Protein AF-A0A258IGX7-F1 (afdb_monomer)

Solvent-accessible surface area (backbone atoms only — not comparable to full-atom values): 10943 Å² total; per-residue (Å²): 112,69,70,61,53,51,52,53,53,52,54,52,52,57,61,60,67,65,50,61,63,52,38,56,76,70,62,74,52,88,80,78,74,68,90,80,70,81,78,88,68,81,81,80,79,81,62,94,57,75,87,57,74,78,77,79,81,68,81,82,79,78,85,83,93,71,93,83,81,90,80,76,80,78,77,67,85,70,76,70,51,71,66,59,51,48,49,57,61,72,70,46,81,77,66,83,60,79,76,56,60,96,84,49,79,46,76,68,55,50,54,50,51,54,51,51,50,55,53,30,55,77,68,72,46,56,86,84,68,64,68,62,62,64,61,53,52,51,56,64,55,55,66,77,78,70,80,72,83,49,69,65,60,55,66,74,63,65,87,78,129

Radius of gyration: 40.29 Å; Cα contacts (8 Å, |Δi|>4): 14; chains: 1; bounding box: 83×69×98 Å

Sequence (161 aa):
MRQRLILSLAAM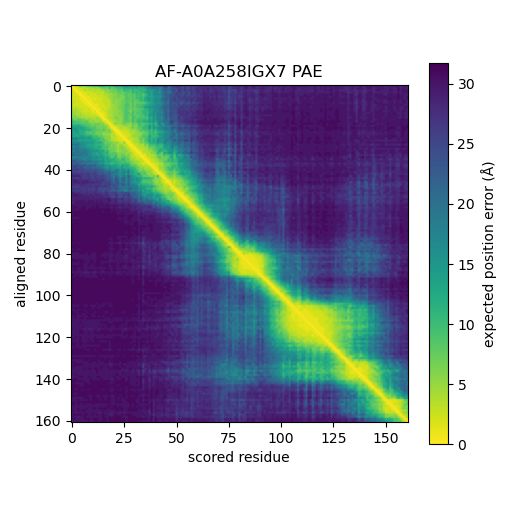GVVLSGCDGVRKTLGLERDPPDEFAVVSRAPISLPPDFNTLPTPQTPKHGHDGKKDVIGAPDKRPQEDSPQLKAQKTVLGQSSVLPIPHKGMITAGERAFIQRIDQSLEAQGIARDSVPDVRGAVDQETHFQTGNKKSWVQELLFWQKG

pLDDT: mean 71.57, std 13.44, range [39.19, 90.56]

Secondary structure (DSSP, 8-state):
-HHHHHHHHHHHHHHHHTTHHHHHHTT-S-----TT----PPPPPPPTTTT-PPPP-------------------------HHHHHHHHHS----------TT---HHHHHHHHHHHHHHHHTT--GGGS--HHHHHHHHHHTTTS----HHHHHHT----

Structure (mmCIF, N/CA/C/O backbone):
data_AF-A0A258IGX7-F1
#
_entry.id   AF-A0A258IGX7-F1
#
loop_
_atom_site.group_PDB
_atom_site.id
_atom_site.type_symbol
_atom_site.label_atom_id
_atom_site.label_alt_id
_atom_site.label_comp_id
_atom_site.label_asym_id
_atom_site.label_entity_id
_atom_site.label_seq_id
_atom_site.pdbx_PDB_ins_code
_atom_site.Cartn_x
_atom_site.Cartn_y
_atom_site.Cartn_z
_atom_site.occupancy
_atom_site.B_iso_or_equiv
_atom_site.auth_seq_id
_atom_site.auth_comp_id
_atom_site.auth_asym_id
_atom_site.auth_atom_id
_atom_site.pdbx_PDB_model_num
ATOM 1 N N . MET A 1 1 ? 43.546 38.272 -54.807 1.00 69.44 1 MET A N 1
ATOM 2 C CA . MET A 1 1 ? 43.798 37.676 -53.469 1.00 69.44 1 MET A CA 1
ATOM 3 C C . MET A 1 1 ? 42.524 37.464 -52.650 1.00 69.44 1 MET A C 1
ATOM 5 O O . MET A 1 1 ? 42.344 36.364 -52.153 1.00 69.44 1 MET A O 1
ATOM 9 N N . ARG A 1 2 ? 41.600 38.436 -52.582 1.00 80.88 2 ARG A N 1
ATOM 10 C CA . ARG A 1 2 ? 40.335 38.330 -51.819 1.00 80.88 2 ARG A CA 1
ATOM 11 C C . ARG A 1 2 ? 39.466 37.105 -52.158 1.00 80.88 2 ARG A C 1
ATOM 13 O O . ARG A 1 2 ? 39.044 36.404 -51.254 1.00 80.88 2 ARG A O 1
ATOM 20 N N . GLN A 1 3 ? 39.276 36.788 -53.440 1.00 82.12 3 GLN A N 1
ATOM 21 C CA . GLN A 1 3 ? 38.443 35.649 -53.864 1.00 82.12 3 GLN A CA 1
ATOM 22 C C . GLN A 1 3 ? 39.034 34.279 -53.491 1.00 82.12 3 GLN A C 1
ATOM 24 O O . GLN A 1 3 ? 38.295 33.375 -53.125 1.00 82.12 3 GLN A O 1
ATOM 29 N N . ARG A 1 4 ? 40.369 34.140 -53.507 1.00 86.31 4 ARG A N 1
ATOM 30 C CA . ARG A 1 4 ? 41.057 32.922 -53.037 1.00 86.31 4 ARG A CA 1
ATOM 31 C C . ARG A 1 4 ? 40.901 32.735 -51.525 1.00 86.31 4 ARG A C 1
ATOM 33 O O . ARG A 1 4 ? 40.733 31.612 -51.075 1.00 86.31 4 ARG A O 1
ATOM 40 N N . LEU A 1 5 ? 40.905 33.841 -50.781 1.00 88.25 5 LEU A N 1
ATOM 41 C CA . LEU A 1 5 ? 40.756 33.872 -49.324 1.00 88.25 5 LEU A CA 1
ATOM 42 C C . LEU A 1 5 ? 39.323 33.510 -48.890 1.00 88.25 5 LEU A C 1
ATOM 44 O O . LEU A 1 5 ? 39.128 32.768 -47.934 1.00 88.25 5 LEU A O 1
ATOM 48 N N . ILE A 1 6 ? 38.320 33.968 -49.647 1.00 90.56 6 ILE A N 1
ATOM 49 C CA . ILE A 1 6 ? 36.917 33.575 -49.450 1.00 90.56 6 ILE A CA 1
ATOM 50 C C . ILE A 1 6 ? 36.734 32.080 -49.739 1.00 90.56 6 ILE A C 1
ATOM 52 O O . ILE A 1 6 ? 36.099 31.381 -48.955 1.00 90.56 6 ILE A O 1
ATOM 56 N N . LEU A 1 7 ? 37.333 31.571 -50.822 1.00 90.38 7 LEU A N 1
ATOM 57 C CA . LEU A 1 7 ? 37.231 30.157 -51.188 1.00 90.38 7 LEU A CA 1
ATOM 58 C C . LEU A 1 7 ? 37.886 29.238 -50.141 1.00 90.38 7 LEU A C 1
ATOM 60 O O . LEU A 1 7 ? 37.312 28.213 -49.784 1.00 90.38 7 LEU A O 1
ATOM 64 N N . SER A 1 8 ? 39.054 29.618 -49.610 1.00 88.12 8 SER A N 1
ATOM 65 C CA . SER A 1 8 ? 39.721 28.859 -48.544 1.00 88.12 8 SER A CA 1
ATOM 66 C C . SER A 1 8 ? 38.930 28.873 -47.238 1.00 88.12 8 SER A C 1
ATOM 68 O O . SER A 1 8 ? 38.852 27.854 -46.558 1.00 88.12 8 SER A O 1
ATOM 70 N N . LEU A 1 9 ? 38.314 30.009 -46.895 1.00 90.25 9 LEU A N 1
ATOM 71 C CA . LEU A 1 9 ? 37.509 30.128 -45.682 1.00 90.25 9 LEU A CA 1
ATOM 72 C C . LEU A 1 9 ? 36.216 29.303 -45.783 1.00 90.25 9 LEU A C 1
ATOM 74 O O . LEU A 1 9 ? 35.840 28.629 -44.827 1.00 90.25 9 LEU A O 1
ATOM 78 N N . ALA A 1 10 ? 35.581 29.294 -46.958 1.00 88.56 10 ALA A N 1
ATOM 79 C CA . ALA A 1 10 ? 34.416 28.458 -47.232 1.00 88.56 10 ALA A CA 1
ATOM 80 C C . ALA A 1 10 ? 34.759 26.959 -47.169 1.00 88.56 10 ALA A C 1
ATOM 82 O O . ALA A 1 10 ? 34.032 26.192 -46.540 1.00 88.56 10 ALA A O 1
ATOM 83 N N . ALA A 1 11 ? 35.892 26.547 -47.748 1.00 87.25 11 ALA A N 1
ATOM 84 C CA . ALA A 1 11 ? 36.359 25.161 -47.683 1.00 87.25 11 ALA A CA 1
ATOM 85 C C . ALA A 1 11 ? 36.616 24.702 -46.235 1.00 87.25 11 ALA A C 1
ATOM 87 O O . ALA A 1 11 ? 36.212 23.604 -45.855 1.00 87.25 11 ALA A O 1
ATOM 88 N N . MET A 1 12 ? 37.215 25.563 -45.406 1.00 85.50 12 MET A N 1
ATOM 89 C CA . MET A 1 12 ? 37.441 25.288 -43.982 1.00 85.50 12 MET A CA 1
ATOM 90 C C . MET A 1 12 ? 36.122 25.104 -43.212 1.00 85.50 12 MET A C 1
ATOM 92 O O . MET A 1 12 ? 36.014 24.214 -42.369 1.00 85.50 12 MET A O 1
ATOM 96 N N . GLY A 1 13 ? 35.101 25.909 -43.524 1.00 83.94 13 GLY A N 1
ATOM 97 C CA . GLY A 1 13 ? 33.775 25.797 -42.910 1.00 83.94 13 GLY A CA 1
ATOM 98 C C . GLY A 1 13 ? 33.085 24.460 -43.204 1.00 83.94 13 GLY A C 1
ATOM 99 O O . GLY A 1 13 ? 32.504 23.861 -42.299 1.00 83.94 13 GLY A O 1
ATOM 100 N N . VAL A 1 14 ? 33.209 23.944 -44.433 1.00 82.31 14 VAL A N 1
ATOM 101 C CA . VAL A 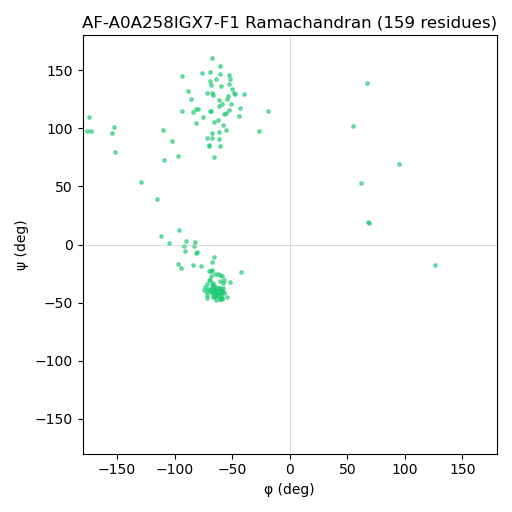1 14 ? 32.645 22.633 -44.807 1.00 82.31 14 VAL A CA 1
ATOM 102 C C . VAL A 1 14 ? 33.330 21.499 -44.037 1.00 82.31 14 VAL A C 1
ATOM 104 O O . VAL A 1 14 ? 32.645 20.620 -43.515 1.00 82.31 14 VAL A O 1
ATOM 107 N N . VAL A 1 15 ? 34.658 21.548 -43.885 1.00 80.75 15 VAL A N 1
ATOM 108 C CA . VAL A 1 15 ? 35.419 20.546 -43.113 1.00 80.75 15 VAL A CA 1
ATOM 109 C C . VAL A 1 15 ? 35.000 20.522 -41.638 1.00 80.75 15 VAL A C 1
ATOM 111 O O . VAL A 1 15 ? 34.855 19.445 -41.064 1.00 80.75 15 VAL A O 1
ATOM 114 N N . LEU A 1 16 ? 34.742 21.683 -41.024 1.00 76.88 16 LEU A N 1
ATOM 115 C CA . LEU A 1 16 ? 34.288 21.753 -39.628 1.00 76.88 16 LEU A CA 1
ATOM 116 C C . LEU A 1 16 ? 32.856 21.223 -39.435 1.00 76.88 16 LEU A C 1
ATOM 118 O O . LEU A 1 16 ? 32.562 20.664 -38.379 1.00 76.88 16 LEU A O 1
ATOM 122 N N . SER A 1 17 ? 31.984 21.347 -40.442 1.00 73.38 17 SER A N 1
ATOM 123 C CA . SER A 1 17 ? 30.594 20.862 -40.369 1.00 73.38 17 SER A CA 1
ATOM 124 C C . SER A 1 17 ? 30.469 19.330 -40.308 1.00 73.38 17 SER A C 1
ATOM 126 O O . SER A 1 17 ? 29.483 18.815 -39.792 1.00 73.38 17 SER A O 1
ATOM 128 N N . GLY A 1 18 ? 31.490 18.593 -40.762 1.00 69.25 18 GLY A N 1
ATOM 129 C CA . GLY A 1 18 ? 31.545 17.127 -40.684 1.00 69.25 18 GLY A CA 1
ATOM 130 C C . GLY A 1 18 ? 31.976 16.563 -39.322 1.00 69.25 18 GLY A C 1
ATOM 131 O O . GLY A 1 18 ? 31.940 15.350 -39.128 1.00 69.25 18 GLY A O 1
ATOM 132 N N . CYS A 1 19 ? 32.387 17.409 -38.371 1.00 74.44 19 CYS A N 1
ATOM 133 C CA . CYS A 1 19 ? 32.918 16.979 -37.070 1.00 74.44 19 CYS A CA 1
ATOM 134 C C . CYS A 1 19 ? 31.823 16.634 -36.035 1.00 74.44 19 CYS A C 1
ATOM 136 O O . CYS A 1 19 ? 32.127 16.286 -34.896 1.00 74.44 19 CYS A O 1
ATOM 138 N N . ASP A 1 20 ? 30.546 16.706 -36.416 1.00 73.00 20 ASP A N 1
ATOM 139 C CA . ASP A 1 20 ? 29.413 16.372 -35.544 1.00 73.00 20 ASP A CA 1
ATOM 140 C C . ASP A 1 20 ? 29.459 14.906 -35.067 1.00 73.00 20 ASP A C 1
ATOM 142 O O . ASP A 1 20 ? 29.342 14.617 -33.876 1.00 73.00 20 ASP A O 1
ATOM 146 N N . GLY A 1 21 ? 29.812 13.979 -35.968 1.00 74.31 21 GLY A N 1
ATOM 147 C CA . GLY A 1 21 ? 29.979 12.560 -35.637 1.00 74.31 21 GLY A CA 1
ATOM 148 C C . GLY A 1 21 ? 31.066 12.285 -34.588 1.00 74.31 21 GLY A C 1
ATOM 149 O O . GLY A 1 21 ? 30.955 11.318 -33.833 1.00 74.31 21 GLY A O 1
ATOM 150 N N . VAL A 1 22 ? 32.075 13.160 -34.471 1.00 78.56 22 VAL A N 1
ATOM 151 C CA . VAL A 1 22 ? 33.161 13.020 -33.485 1.00 78.56 22 VAL A CA 1
ATOM 152 C C . VAL A 1 22 ? 32.634 13.189 -32.056 1.00 78.56 22 VAL A C 1
ATOM 154 O O . VAL A 1 22 ? 33.087 12.496 -31.146 1.00 78.56 22 VAL A O 1
ATOM 157 N N . ARG A 1 23 ? 31.622 14.038 -31.842 1.00 78.00 23 ARG A N 1
ATOM 158 C CA . ARG A 1 23 ? 30.989 14.229 -30.523 1.00 78.00 23 ARG A CA 1
ATOM 159 C C . ARG A 1 23 ? 30.293 12.959 -30.042 1.00 78.00 23 ARG A C 1
ATOM 161 O O . ARG A 1 23 ? 30.437 12.590 -28.876 1.00 78.00 23 ARG A O 1
ATOM 168 N N . LYS A 1 24 ? 29.632 12.245 -30.961 1.00 80.69 24 LYS A N 1
ATOM 169 C CA . LYS A 1 24 ? 29.001 10.948 -30.692 1.00 80.69 24 LYS A CA 1
ATOM 170 C C . LYS A 1 24 ? 30.038 9.855 -30.408 1.00 80.69 24 LYS A C 1
ATOM 172 O O . LYS A 1 24 ? 29.865 9.100 -29.458 1.00 80.69 24 LYS A O 1
ATOM 177 N N . THR A 1 25 ? 31.149 9.802 -31.154 1.00 80.00 25 THR A N 1
ATOM 178 C CA . THR A 1 25 ? 32.224 8.812 -30.906 1.00 80.00 25 THR A CA 1
ATOM 179 C C . THR A 1 25 ? 33.009 9.065 -29.621 1.00 80.00 25 THR A C 1
ATOM 181 O O . THR A 1 25 ? 33.494 8.120 -29.008 1.00 80.00 25 THR A O 1
ATOM 184 N N . LEU A 1 26 ? 33.138 10.329 -29.207 1.00 83.81 26 LEU A N 1
ATOM 185 C CA . LEU A 1 26 ? 33.803 10.711 -27.959 1.00 83.81 26 LEU A CA 1
ATOM 186 C C . LEU A 1 26 ? 32.874 10.614 -26.733 1.00 83.81 26 LEU A C 1
ATOM 188 O O . LEU A 1 26 ? 33.317 10.897 -25.624 1.00 83.81 26 LEU A O 1
ATOM 192 N N . GLY A 1 27 ? 31.600 10.241 -26.914 1.00 81.25 27 GLY A N 1
ATOM 193 C CA . GLY A 1 27 ? 30.628 10.127 -25.820 1.00 81.25 27 GLY A CA 1
ATOM 194 C C . GLY A 1 27 ? 30.237 11.466 -25.184 1.00 81.25 27 GLY A C 1
ATOM 195 O O . GLY A 1 27 ? 29.749 11.485 -24.058 1.00 81.25 27 GLY A O 1
ATOM 196 N N . LEU A 1 28 ? 30.467 12.583 -25.885 1.00 84.00 28 LEU A N 1
ATOM 197 C CA . LEU A 1 28 ? 30.029 13.919 -25.458 1.00 84.00 28 LEU A CA 1
ATOM 198 C C . LEU A 1 28 ? 28.531 14.139 -25.714 1.00 84.00 28 LEU A C 1
ATOM 200 O O . LEU A 1 28 ? 27.937 15.036 -25.121 1.00 84.00 28 LEU A O 1
ATOM 204 N N . GLU A 1 29 ? 27.937 13.328 -26.589 1.00 82.94 29 GLU A N 1
ATOM 205 C CA . GLU A 1 29 ? 26.509 13.344 -26.886 1.00 82.94 29 GLU A CA 1
ATOM 206 C C . GLU A 1 29 ? 25.755 12.413 -25.925 1.00 82.94 29 GLU A C 1
ATOM 208 O O . GLU A 1 29 ? 26.146 11.261 -25.716 1.00 82.94 29 GLU A O 1
ATOM 213 N N . ARG A 1 30 ? 24.656 12.895 -25.337 1.00 80.75 30 ARG A N 1
ATOM 214 C CA . ARG A 1 30 ? 23.792 12.082 -24.474 1.00 80.75 30 ARG A CA 1
ATOM 215 C C . ARG A 1 30 ? 22.800 11.305 -25.338 1.00 80.75 30 ARG A C 1
ATOM 217 O O . ARG A 1 30 ? 21.917 11.909 -25.928 1.00 80.75 30 ARG A O 1
ATOM 224 N N . ASP A 1 31 ? 22.921 9.981 -25.346 1.00 81.94 31 ASP A N 1
ATOM 225 C CA . ASP A 1 31 ? 21.975 9.062 -25.992 1.00 81.94 31 ASP A CA 1
ATOM 226 C C . ASP A 1 31 ? 21.068 8.438 -24.907 1.00 81.94 31 ASP A C 1
ATOM 228 O O . ASP A 1 31 ? 21.476 7.470 -24.251 1.00 81.94 31 ASP A O 1
ATOM 232 N N . PRO A 1 32 ? 19.918 9.057 -24.560 1.00 83.56 32 PRO A N 1
ATOM 233 C CA . PRO A 1 32 ? 19.001 8.472 -23.590 1.00 83.56 32 PRO A CA 1
ATOM 234 C C . PRO A 1 32 ? 18.379 7.196 -24.185 1.00 83.56 32 PRO A C 1
ATOM 236 O O . PRO A 1 32 ? 17.904 7.225 -25.320 1.00 83.56 32 PRO A O 1
ATOM 239 N N . PRO A 1 33 ? 18.377 6.066 -23.456 1.00 84.69 33 PRO A N 1
ATOM 240 C CA . PRO A 1 33 ? 17.675 4.873 -23.911 1.00 84.69 33 PRO A CA 1
ATOM 241 C C . PRO A 1 33 ? 16.174 5.163 -23.977 1.00 84.69 33 PRO A C 1
ATOM 243 O O . PRO A 1 33 ? 15.658 5.851 -23.104 1.00 84.69 33 PRO A O 1
ATOM 246 N N . ASP A 1 34 ? 15.494 4.611 -24.981 1.00 87.94 34 ASP A N 1
ATOM 247 C CA . ASP A 1 34 ? 14.056 4.797 -25.192 1.00 87.94 34 ASP A CA 1
ATOM 248 C C . ASP A 1 34 ? 13.254 4.333 -23.965 1.00 87.94 34 ASP A C 1
ATOM 250 O O . ASP A 1 34 ? 13.065 3.133 -23.737 1.00 87.94 34 ASP A O 1
ATOM 254 N N . GLU A 1 35 ? 12.787 5.293 -23.160 1.00 86.19 35 GLU A N 1
ATOM 255 C CA . GLU A 1 35 ? 11.994 5.025 -21.960 1.00 86.19 35 GLU A CA 1
ATOM 256 C C . GLU A 1 35 ? 10.617 4.403 -22.255 1.00 86.19 35 GLU A C 1
ATOM 258 O O . GLU A 1 35 ? 9.958 3.914 -21.332 1.00 86.19 35 GLU A O 1
ATOM 263 N N . PHE A 1 36 ? 10.196 4.372 -23.522 1.00 86.62 36 PHE A N 1
ATOM 264 C CA . PHE A 1 36 ? 8.953 3.746 -23.970 1.00 86.62 36 PHE A CA 1
ATOM 265 C C . PHE A 1 36 ? 9.174 2.407 -24.679 1.00 86.62 36 PHE A C 1
ATOM 267 O O . PHE A 1 36 ? 8.201 1.757 -25.075 1.00 86.62 36 PHE A O 1
ATOM 274 N N . ALA A 1 37 ? 10.420 1.942 -24.795 1.00 87.69 37 ALA A N 1
ATOM 275 C CA . ALA A 1 37 ? 10.710 0.635 -25.361 1.00 87.69 37 ALA A CA 1
ATOM 276 C C . ALA A 1 37 ? 10.158 -0.480 -24.455 1.00 87.69 37 ALA A C 1
ATOM 278 O O . ALA A 1 37 ? 10.712 -0.816 -23.404 1.00 87.69 37 ALA A O 1
ATOM 279 N N . VAL A 1 38 ? 9.059 -1.103 -24.883 1.00 85.44 38 VAL A N 1
ATOM 280 C CA . VAL A 1 38 ? 8.480 -2.259 -24.193 1.00 85.44 38 VAL A CA 1
ATOM 281 C C . VAL A 1 38 ? 9.244 -3.518 -24.594 1.00 85.44 38 VAL A C 1
ATOM 283 O O . VAL A 1 38 ? 9.056 -4.069 -25.678 1.00 85.44 38 VAL A O 1
ATOM 286 N N . VAL A 1 39 ? 10.094 -4.013 -23.695 1.00 80.62 39 VAL A N 1
ATOM 287 C CA . VAL A 1 39 ? 10.753 -5.313 -23.871 1.00 80.62 39 VAL A CA 1
ATOM 288 C C . VAL A 1 39 ? 9.782 -6.427 -23.481 1.00 80.62 39 VAL A C 1
ATOM 290 O O . VAL A 1 39 ? 9.386 -6.541 -22.319 1.00 80.62 39 VAL A O 1
ATOM 293 N N . SER A 1 40 ? 9.421 -7.281 -24.442 1.00 83.31 40 SER A N 1
ATOM 294 C CA . SER A 1 40 ? 8.650 -8.495 -24.166 1.00 83.31 40 SER A CA 1
ATOM 295 C C . SER A 1 40 ? 9.516 -9.486 -23.387 1.00 83.31 40 SER A C 1
ATOM 297 O O . SER A 1 40 ? 10.537 -9.965 -23.880 1.00 83.31 40 SER A O 1
ATOM 299 N N . ARG A 1 41 ? 9.134 -9.768 -22.140 1.00 81.25 41 ARG A N 1
ATOM 300 C CA . ARG A 1 41 ? 9.744 -10.828 -21.329 1.00 81.25 41 ARG A CA 1
ATOM 301 C C . ARG A 1 41 ? 8.932 -12.103 -21.506 1.00 81.25 41 ARG A C 1
ATOM 303 O O . ARG A 1 41 ? 7.710 -12.039 -21.627 1.00 81.25 41 ARG A O 1
ATOM 310 N N . ALA A 1 42 ? 9.610 -13.251 -21.498 1.00 85.12 42 ALA A N 1
ATOM 311 C CA . ALA A 1 42 ? 8.931 -14.539 -21.507 1.00 85.12 42 ALA A CA 1
ATOM 312 C C . ALA A 1 42 ? 7.889 -14.592 -20.369 1.00 85.12 42 ALA A C 1
ATOM 314 O O . ALA A 1 42 ? 8.175 -14.109 -19.266 1.00 85.12 42 ALA A O 1
ATOM 315 N N . PRO A 1 43 ? 6.688 -15.138 -20.622 1.00 81.50 43 PRO A N 1
ATOM 316 C CA . PRO A 1 43 ? 5.666 -15.263 -19.596 1.00 81.50 43 PRO A CA 1
ATOM 317 C C . PRO A 1 43 ? 6.194 -16.120 -18.441 1.00 81.50 43 PRO A C 1
ATOM 319 O O . PRO A 1 43 ? 6.840 -17.146 -18.654 1.00 81.50 43 PRO A O 1
ATOM 322 N N . ILE A 1 44 ? 5.939 -15.676 -17.212 1.00 79.56 44 ILE A N 1
ATOM 323 C CA . ILE A 1 44 ? 6.358 -16.382 -15.999 1.00 79.56 44 ILE A CA 1
ATOM 324 C C . ILE A 1 44 ? 5.577 -17.701 -15.927 1.00 79.56 44 ILE A C 1
ATOM 326 O O . ILE A 1 44 ? 4.352 -17.702 -16.061 1.00 79.56 44 ILE A O 1
ATOM 330 N N . SER A 1 45 ? 6.276 -18.825 -15.744 1.00 81.81 45 SER A N 1
ATOM 331 C CA . SER A 1 45 ? 5.630 -20.124 -15.551 1.00 81.81 45 SER A CA 1
ATOM 332 C C . SER A 1 45 ? 4.919 -20.167 -14.201 1.00 81.81 45 SER A C 1
ATOM 334 O O . SER A 1 45 ? 5.402 -19.645 -13.196 1.00 81.81 45 SER A O 1
ATOM 336 N N . LEU A 1 46 ? 3.744 -20.789 -14.181 1.00 84.44 46 LEU A N 1
ATOM 337 C CA . LEU A 1 46 ? 2.941 -20.881 -12.973 1.00 84.44 46 LEU A CA 1
ATOM 338 C C . LEU A 1 46 ? 3.589 -21.868 -11.980 1.00 84.44 46 LEU A C 1
ATOM 340 O O . LEU A 1 46 ? 3.924 -22.983 -12.390 1.00 84.44 46 LEU A O 1
ATOM 344 N N . PRO A 1 47 ? 3.767 -21.499 -10.696 1.00 83.12 47 PRO A N 1
ATOM 345 C CA . PRO A 1 47 ? 4.253 -22.428 -9.681 1.00 83.12 47 PRO A CA 1
ATOM 346 C C . PRO A 1 47 ? 3.304 -23.630 -9.515 1.00 83.12 47 PRO A C 1
ATOM 348 O O . PRO A 1 47 ? 2.087 -23.452 -9.627 1.00 83.12 47 PRO A O 1
ATOM 351 N N . PRO A 1 48 ? 3.823 -24.834 -9.202 1.00 81.50 48 PRO A N 1
ATOM 352 C CA . PRO A 1 48 ? 3.016 -26.054 -9.065 1.00 81.50 48 PRO A CA 1
ATOM 353 C C . PRO A 1 48 ? 1.924 -25.946 -7.988 1.00 81.50 48 PRO A C 1
ATOM 355 O O . PRO A 1 48 ? 0.869 -26.558 -8.125 1.00 81.50 48 PRO A O 1
ATOM 358 N N . ASP A 1 49 ? 2.139 -25.104 -6.975 1.00 78.25 49 ASP A N 1
ATOM 359 C CA . ASP A 1 49 ? 1.224 -24.914 -5.847 1.00 78.25 49 ASP A CA 1
ATOM 360 C C . ASP A 1 49 ? 0.275 -23.708 -6.020 1.00 78.25 49 ASP A C 1
ATOM 362 O O . ASP A 1 49 ? -0.382 -23.294 -5.066 1.00 78.25 49 ASP A O 1
ATOM 366 N N . PHE A 1 50 ? 0.168 -23.112 -7.219 1.00 80.19 50 PHE A N 1
ATOM 367 C CA . PHE A 1 50 ? -0.663 -21.911 -7.434 1.00 80.19 50 PHE A CA 1
ATOM 368 C C . PHE A 1 50 ? -2.153 -22.129 -7.120 1.00 80.19 50 PHE A C 1
ATOM 370 O O . PHE A 1 50 ? -2.834 -21.215 -6.663 1.00 80.19 50 PHE A O 1
ATOM 377 N N . ASN A 1 51 ? -2.658 -23.346 -7.332 1.00 81.62 51 ASN A N 1
ATOM 378 C CA . ASN A 1 51 ? -4.055 -23.695 -7.056 1.00 81.62 51 ASN A CA 1
ATOM 379 C C . ASN A 1 51 ? -4.281 -24.234 -5.637 1.00 81.62 51 ASN A C 1
ATOM 381 O O . ASN A 1 51 ? -5.424 -24.479 -5.251 1.00 81.62 51 ASN A O 1
ATOM 385 N N . THR A 1 52 ? -3.221 -24.438 -4.857 1.00 81.44 52 THR A N 1
ATOM 386 C CA . THR A 1 52 ? -3.306 -24.996 -3.508 1.00 81.44 52 THR A CA 1
ATOM 387 C C . THR A 1 52 ? -2.981 -23.912 -2.501 1.00 81.44 52 THR A C 1
ATOM 389 O O . THR A 1 52 ? -1.824 -23.617 -2.211 1.00 81.44 52 THR A O 1
ATOM 392 N N . LEU A 1 53 ? -4.024 -23.312 -1.939 1.00 76.06 53 LEU A N 1
ATOM 393 C CA . LEU A 1 53 ? -3.858 -22.484 -0.756 1.00 76.06 53 LEU A CA 1
ATOM 394 C C . LEU A 1 53 ? -3.470 -23.392 0.423 1.00 76.06 53 LEU A C 1
ATOM 396 O O . LEU A 1 53 ? -4.074 -24.460 0.578 1.00 76.06 53 LEU A O 1
ATOM 400 N N . PRO A 1 54 ? -2.504 -22.991 1.270 1.00 79.25 54 PRO A N 1
ATOM 401 C CA . PRO A 1 54 ? -2.262 -23.671 2.533 1.00 79.25 54 PRO A CA 1
ATOM 402 C C . PRO A 1 54 ? -3.583 -23.812 3.284 1.00 79.25 54 PRO A C 1
ATOM 404 O O . PRO A 1 54 ? -4.354 -22.852 3.375 1.00 79.25 54 PRO A O 1
ATOM 407 N N . THR A 1 55 ? -3.861 -25.004 3.814 1.00 76.69 55 THR A N 1
ATOM 408 C CA . THR A 1 55 ? -5.048 -25.204 4.648 1.00 76.69 55 THR A CA 1
ATOM 409 C C . THR A 1 55 ? -5.030 -24.171 5.772 1.00 76.69 55 THR A C 1
ATOM 411 O O . THR A 1 55 ? -4.006 -24.089 6.464 1.00 76.69 55 THR A O 1
ATOM 414 N N . PRO A 1 56 ? -6.114 -23.396 5.972 1.00 70.88 56 PRO A N 1
ATOM 415 C CA . PRO A 1 56 ? -6.197 -22.446 7.067 1.00 70.88 56 PRO A CA 1
ATOM 416 C C . PRO A 1 56 ? -5.841 -23.160 8.365 1.00 70.88 56 PRO A C 1
ATOM 418 O O . PRO A 1 56 ? -6.454 -24.169 8.719 1.00 70.88 56 PRO A O 1
ATOM 421 N N . GLN A 1 57 ? -4.810 -22.671 9.051 1.00 66.81 57 GLN A N 1
ATOM 422 C CA . GLN A 1 57 ? -4.472 -23.154 10.378 1.00 66.81 57 GLN A CA 1
ATOM 423 C C . GLN A 1 57 ? -5.571 -22.675 11.326 1.00 66.81 57 GLN A C 1
ATOM 425 O O . GLN A 1 57 ? -5.450 -21.628 11.951 1.00 66.81 57 GLN A O 1
ATOM 430 N N . THR A 1 58 ? -6.669 -23.424 11.425 1.00 57.31 58 THR A N 1
ATOM 431 C CA . THR A 1 58 ? -7.597 -23.259 12.542 1.00 57.31 58 THR A CA 1
ATOM 432 C C . THR A 1 58 ? -6.809 -23.583 13.810 1.00 57.31 58 THR A C 1
ATOM 434 O O . THR A 1 58 ? -6.237 -24.683 13.875 1.00 57.31 58 THR A O 1
ATOM 437 N N . PRO A 1 59 ? -6.735 -22.687 14.809 1.00 55.22 59 PRO A N 1
ATOM 438 C CA . PRO A 1 59 ? -6.094 -23.002 16.073 1.00 55.22 59 PRO A CA 1
ATOM 439 C C . PRO A 1 59 ? -6.749 -24.260 16.643 1.00 55.22 59 PRO A C 1
ATOM 441 O O . PRO A 1 59 ? -7.932 -24.263 16.982 1.00 55.22 59 PRO A O 1
ATOM 444 N N . LYS A 1 60 ? -5.994 -25.360 16.720 1.00 52.88 60 LYS A N 1
ATOM 445 C CA . LYS A 1 60 ? -6.432 -26.556 17.437 1.00 52.88 60 LYS A CA 1
ATOM 446 C C . LYS A 1 60 ? -6.416 -26.216 18.925 1.00 52.88 60 LYS A C 1
ATOM 448 O O . LYS A 1 60 ? -5.424 -26.453 19.606 1.00 52.88 60 LYS A O 1
ATOM 453 N N . HIS A 1 61 ? -7.494 -25.629 19.432 1.00 45.72 61 HIS A N 1
ATOM 454 C CA . HIS A 1 61 ? -7.779 -25.667 20.860 1.00 45.72 61 HIS A CA 1
ATOM 455 C C . HIS A 1 61 ? -8.209 -27.098 21.208 1.00 45.72 61 HIS A C 1
ATOM 457 O O . HIS A 1 61 ? -9.371 -27.470 21.082 1.00 45.72 61 HIS A O 1
ATOM 463 N N . GLY A 1 62 ? -7.238 -27.927 21.599 1.00 44.72 62 GLY A N 1
ATOM 464 C CA . GLY A 1 62 ? -7.489 -28.922 22.643 1.00 44.72 62 GLY A CA 1
ATOM 465 C C . GLY A 1 62 ? -7.487 -28.174 23.979 1.00 44.72 62 GLY A C 1
ATOM 466 O O . GLY A 1 62 ? -6.772 -27.189 24.112 1.00 44.72 62 GLY A O 1
ATOM 467 N N . HIS A 1 63 ? -8.234 -28.530 25.010 1.00 39.19 63 HIS A N 1
ATOM 468 C CA . HIS A 1 63 ? -8.984 -29.731 25.340 1.00 39.19 63 HIS A CA 1
ATOM 469 C C . HIS A 1 63 ? -9.694 -29.329 26.639 1.00 39.19 63 HIS A C 1
ATOM 471 O O . HIS A 1 63 ? -8.990 -29.044 27.598 1.00 39.19 63 HIS A O 1
ATOM 477 N N . ASP A 1 64 ? -11.011 -29.132 26.656 1.00 43.50 64 ASP A N 1
ATOM 478 C CA . ASP A 1 64 ? -11.873 -29.878 27.580 1.00 43.50 64 ASP A CA 1
ATOM 479 C C . ASP A 1 64 ? -13.373 -29.626 27.295 1.00 43.50 64 ASP A C 1
ATOM 481 O O . ASP A 1 64 ? -14.004 -28.677 27.744 1.00 43.50 64 ASP A O 1
ATOM 485 N N . GLY A 1 65 ? -13.977 -30.553 26.548 1.00 48.25 65 GLY A N 1
ATOM 486 C CA . GLY A 1 65 ? -15.290 -31.097 26.901 1.00 48.25 65 GLY A CA 1
ATOM 487 C C . GLY A 1 65 ? -16.512 -30.173 26.962 1.00 48.25 65 GLY A C 1
ATOM 488 O O . GLY A 1 65 ? -17.257 -30.271 27.929 1.00 48.25 65 GLY A O 1
ATOM 489 N N . LYS A 1 66 ? -16.818 -29.400 25.912 1.00 43.38 66 LYS A N 1
ATOM 490 C CA . LYS A 1 66 ? -18.216 -29.095 25.531 1.00 43.38 66 LYS A CA 1
ATOM 491 C C . LYS A 1 66 ? -18.332 -28.774 24.031 1.00 43.38 66 LYS A C 1
ATOM 493 O O . LYS A 1 66 ? -18.094 -27.658 23.589 1.00 43.38 66 LYS A O 1
ATOM 498 N N . LYS A 1 67 ? -18.682 -29.815 23.261 1.00 52.94 67 LYS A N 1
ATOM 499 C CA . LYS A 1 67 ? -19.720 -29.814 22.203 1.00 52.94 67 LYS A CA 1
ATOM 500 C C . LYS A 1 67 ? -20.663 -28.606 22.441 1.00 52.94 67 LYS A C 1
ATOM 502 O O . LYS A 1 67 ? -21.179 -28.509 23.547 1.00 52.94 67 LYS A O 1
ATOM 507 N N . ASP A 1 68 ? -20.794 -27.554 21.622 1.00 48.28 68 ASP A N 1
ATOM 508 C CA . ASP A 1 68 ? -21.317 -27.476 20.251 1.00 48.28 68 ASP A CA 1
ATOM 509 C C . ASP A 1 68 ? -21.146 -26.025 19.721 1.00 48.28 68 ASP A C 1
ATOM 511 O O . ASP A 1 68 ? -21.983 -25.189 20.023 1.00 48.28 68 ASP A O 1
ATOM 515 N N . VAL A 1 69 ? -20.123 -25.658 18.938 1.00 46.22 69 VAL A N 1
ATOM 516 C CA . VAL A 1 69 ? -20.237 -24.498 18.016 1.00 46.22 69 VAL A CA 1
ATOM 517 C C . VAL A 1 69 ? -19.292 -24.710 16.834 1.00 46.22 69 VAL A C 1
ATOM 519 O O . VAL A 1 69 ? -18.084 -24.504 16.928 1.00 46.22 69 VAL A O 1
ATOM 522 N N . ILE A 1 70 ? -19.847 -25.137 15.703 1.00 46.66 70 ILE A N 1
ATOM 523 C CA . ILE A 1 70 ? -19.178 -25.069 14.403 1.00 46.66 70 ILE A CA 1
ATOM 524 C C . ILE A 1 70 ? -19.379 -23.639 13.888 1.00 46.66 70 ILE A C 1
ATOM 526 O O . ILE A 1 70 ? -20.511 -23.235 13.650 1.00 46.66 70 ILE A O 1
ATOM 530 N N . GLY A 1 71 ? -18.288 -22.887 13.716 1.00 45.81 71 GLY A N 1
ATOM 531 C CA . GLY A 1 71 ? -18.291 -21.606 13.000 1.00 45.81 71 GLY A CA 1
ATOM 532 C C . GLY A 1 71 ? -18.452 -20.358 13.871 1.00 45.81 71 GLY A C 1
ATOM 533 O O . GLY A 1 71 ? -19.447 -19.651 13.762 1.00 45.81 71 GLY A O 1
ATOM 534 N N . ALA A 1 72 ? -17.446 -20.026 14.682 1.00 49.62 72 ALA A N 1
ATOM 535 C CA . ALA A 1 72 ? -17.261 -18.636 15.094 1.00 49.62 72 ALA A CA 1
ATOM 536 C C . ALA A 1 72 ? -16.436 -17.928 14.002 1.00 49.62 72 ALA A C 1
ATOM 538 O O . ALA A 1 72 ? -15.363 -18.436 13.666 1.00 49.62 72 ALA A O 1
ATOM 539 N N . PRO A 1 73 ? -16.889 -16.802 13.416 1.00 52.09 73 PRO A N 1
ATOM 540 C CA . PRO A 1 73 ? -16.029 -16.013 12.549 1.00 52.09 73 PRO A CA 1
ATOM 541 C C . PRO A 1 73 ? -14.841 -15.538 13.383 1.00 52.09 73 PRO A C 1
ATOM 543 O O . PRO A 1 73 ? -15.020 -14.837 14.383 1.00 52.09 73 PRO A O 1
ATOM 546 N N . ASP A 1 74 ? -13.638 -15.949 12.977 1.00 52.22 74 ASP A N 1
ATOM 547 C CA . ASP A 1 74 ? -12.382 -15.380 13.447 1.00 52.22 74 ASP A CA 1
ATOM 548 C C . ASP A 1 74 ? -12.538 -13.859 13.447 1.00 52.22 74 ASP A C 1
ATOM 550 O O . ASP A 1 74 ? -12.647 -13.217 12.395 1.00 52.22 74 ASP A O 1
ATOM 554 N N . LYS A 1 75 ? -12.585 -13.263 14.642 1.00 49.69 75 LYS A N 1
ATOM 555 C CA . LYS A 1 75 ? -12.396 -11.826 14.785 1.00 49.69 75 LYS A CA 1
ATOM 556 C C . LYS A 1 75 ? -10.989 -11.562 14.264 1.00 49.69 75 LYS A C 1
ATOM 558 O O . LYS A 1 75 ? -10.021 -11.740 15.001 1.00 49.69 75 LYS A O 1
ATOM 563 N N . ARG A 1 76 ? -10.873 -11.159 12.990 1.00 46.44 76 ARG A N 1
ATOM 564 C CA . ARG A 1 76 ? -9.685 -10.467 12.471 1.00 46.44 76 ARG A CA 1
ATOM 565 C C . ARG A 1 76 ? -9.255 -9.498 13.569 1.00 46.44 76 ARG A C 1
ATOM 567 O O . ARG A 1 76 ? -10.137 -8.778 14.047 1.00 46.44 76 ARG A O 1
ATOM 574 N N . PRO A 1 77 ? -7.980 -9.475 13.988 1.00 57.19 77 PRO A N 1
ATOM 575 C CA . PRO A 1 77 ? -7.496 -8.428 14.871 1.00 57.19 77 PRO A CA 1
ATOM 576 C C . PRO A 1 77 ? -7.807 -7.095 14.187 1.00 57.19 77 PRO A C 1
ATOM 578 O O . PRO A 1 77 ? -7.155 -6.721 13.215 1.00 57.19 77 PRO A O 1
ATOM 581 N N . GLN A 1 78 ? -8.905 -6.450 14.581 1.00 61.97 78 GLN A N 1
ATOM 582 C CA . GLN A 1 78 ? -9.255 -5.142 14.064 1.00 61.97 78 GLN A CA 1
ATOM 583 C C . GLN A 1 78 ? -8.192 -4.220 14.633 1.00 61.97 78 GLN A C 1
ATOM 585 O O . GLN A 1 78 ? -8.066 -4.093 15.850 1.00 61.97 78 GLN A O 1
ATOM 590 N N . GLU A 1 79 ? -7.378 -3.649 13.751 1.00 60.25 79 GLU A N 1
ATOM 591 C CA . GLU A 1 79 ? -6.489 -2.566 14.126 1.00 60.25 79 GLU A CA 1
ATOM 592 C C . GLU A 1 79 ? -7.377 -1.461 14.695 1.00 60.25 79 GLU A C 1
ATOM 594 O O . GLU A 1 79 ? -8.231 -0.912 13.995 1.00 60.25 79 GLU A O 1
ATOM 599 N N . ASP A 1 80 ? -7.245 -1.221 16.000 1.00 6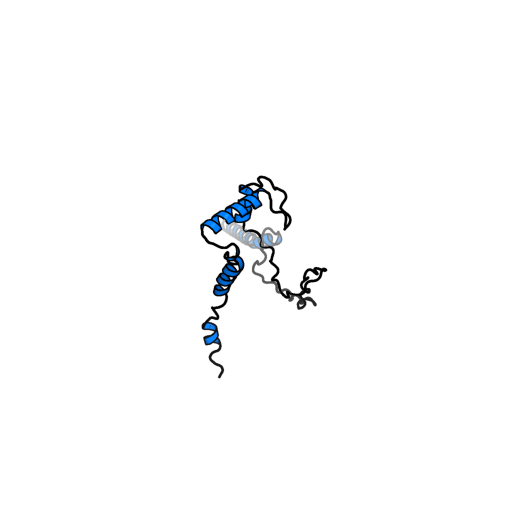5.12 80 ASP A N 1
ATOM 600 C CA . ASP A 1 80 ? -7.957 -0.155 16.692 1.00 65.12 80 ASP A CA 1
ATOM 601 C C . ASP A 1 80 ? -7.820 1.132 15.870 1.00 65.12 80 ASP A C 1
ATOM 603 O O . ASP A 1 80 ? -6.710 1.507 15.475 1.00 65.12 80 ASP A O 1
ATOM 607 N N . SER A 1 81 ? -8.942 1.807 15.603 1.00 78.62 81 SER A N 1
ATOM 608 C CA . SER A 1 81 ? -8.932 3.028 14.800 1.00 78.62 81 SER A CA 1
ATOM 609 C C . SER A 1 81 ? -7.913 4.036 15.362 1.00 78.62 81 SER A C 1
ATOM 611 O O . SER A 1 81 ? -7.721 4.109 16.584 1.00 78.62 81 SER A O 1
ATOM 613 N N . PRO A 1 82 ? -7.244 4.841 14.514 1.00 74.19 82 PRO A N 1
ATOM 614 C CA . PRO A 1 82 ? -6.239 5.808 14.966 1.00 74.19 82 PRO A CA 1
ATOM 615 C C . PRO A 1 82 ? -6.750 6.730 16.081 1.00 74.19 82 PRO A C 1
ATOM 617 O O . PRO A 1 82 ? -6.000 7.099 16.984 1.00 74.19 82 PRO A O 1
ATOM 620 N N . GLN A 1 83 ? -8.047 7.045 16.051 1.00 76.38 83 GLN A N 1
ATOM 621 C CA . GLN A 1 83 ? -8.744 7.838 17.057 1.00 76.38 83 GLN A CA 1
ATOM 622 C C . GLN A 1 83 ? -8.806 7.119 18.412 1.00 76.38 83 GLN A C 1
ATOM 624 O O . GLN A 1 83 ? -8.510 7.731 19.437 1.00 76.38 83 GLN A O 1
ATOM 629 N N . LEU A 1 84 ? -9.120 5.819 18.428 1.00 75.69 84 LEU A N 1
ATOM 630 C CA . LEU A 1 84 ? -9.154 5.014 19.652 1.00 75.69 84 LEU A CA 1
ATOM 631 C C . LEU A 1 84 ? -7.748 4.862 20.250 1.00 75.69 84 LEU A C 1
ATOM 633 O O . LEU A 1 84 ? -7.569 4.929 21.467 1.00 75.69 84 LEU A O 1
ATOM 637 N N . LYS A 1 85 ? -6.732 4.719 19.392 1.00 80.31 85 LYS A N 1
ATOM 638 C CA . LYS A 1 85 ? -5.324 4.671 19.805 1.00 80.31 85 LYS A CA 1
ATOM 639 C C . LYS A 1 85 ? -4.870 5.999 20.418 1.00 80.31 85 LYS A C 1
ATOM 641 O O . LYS A 1 85 ? -4.244 5.997 21.474 1.00 80.31 85 LYS A O 1
ATOM 646 N N . ALA A 1 86 ? -5.228 7.126 19.802 1.00 78.50 86 ALA A N 1
ATOM 647 C CA . ALA A 1 86 ? -4.922 8.457 20.321 1.00 78.50 86 ALA A CA 1
ATOM 648 C C . ALA A 1 86 ? -5.628 8.729 21.656 1.00 78.50 86 ALA A C 1
ATOM 650 O O . ALA A 1 86 ? -4.996 9.208 22.594 1.00 78.50 86 ALA A O 1
ATOM 651 N N . GLN A 1 87 ? -6.905 8.359 21.775 1.00 79.31 87 GLN A N 1
ATOM 652 C CA . GLN A 1 87 ? -7.670 8.504 23.012 1.00 79.31 87 GLN A CA 1
ATOM 653 C C . GLN A 1 87 ? -7.034 7.714 24.168 1.00 79.31 87 GLN A C 1
ATOM 655 O O . GLN A 1 87 ? -6.867 8.263 25.256 1.00 79.31 87 GLN A O 1
ATOM 660 N N . LYS A 1 88 ? -6.613 6.464 23.923 1.00 78.69 88 LYS A N 1
ATOM 661 C CA . LYS A 1 88 ? -5.897 5.633 24.909 1.00 78.69 88 LYS A CA 1
ATOM 662 C C . LYS A 1 88 ? -4.562 6.256 25.342 1.00 78.69 88 LYS A C 1
ATOM 664 O O . LYS A 1 88 ? -4.209 6.172 26.513 1.00 78.69 88 LYS A O 1
ATOM 669 N N . THR A 1 89 ? -3.843 6.898 24.421 1.00 77.19 89 THR A N 1
ATOM 670 C CA . THR A 1 89 ? -2.579 7.590 24.724 1.00 77.19 89 THR A CA 1
ATOM 671 C C . THR A 1 89 ? -2.800 8.877 25.523 1.00 77.19 89 THR A C 1
ATOM 673 O O . THR A 1 89 ? -2.077 9.129 26.481 1.00 77.19 89 THR A O 1
ATOM 676 N N . VAL A 1 90 ? -3.795 9.689 25.151 1.00 77.06 90 VAL A N 1
ATOM 677 C CA . VAL A 1 90 ? -4.048 11.008 25.762 1.00 77.06 90 VAL A CA 1
ATOM 678 C C . VAL A 1 90 ? -4.669 10.889 27.149 1.00 77.06 90 VAL A C 1
ATOM 680 O O . VAL A 1 90 ? -4.300 11.646 28.042 1.00 77.06 90 VAL A O 1
ATOM 683 N N . LEU A 1 91 ? -5.586 9.938 27.351 1.00 82.12 91 LEU A N 1
ATOM 684 C CA . LEU A 1 91 ? -6.211 9.726 28.660 1.00 82.12 91 LEU A CA 1
ATOM 685 C C . LEU A 1 91 ? -5.220 9.203 29.705 1.00 82.12 91 LEU A C 1
ATOM 687 O O . LEU A 1 91 ? -5.514 9.287 30.892 1.00 82.12 91 LEU A O 1
ATOM 691 N N . GLY A 1 92 ? -4.052 8.719 29.265 1.00 57.56 92 GLY A N 1
ATOM 692 C CA . GLY A 1 92 ? -3.024 8.161 30.124 1.00 57.56 92 GLY A CA 1
ATOM 693 C C . GLY A 1 92 ? -3.490 6.857 30.767 1.00 57.56 92 GLY A C 1
ATOM 694 O O . GLY A 1 92 ? -4.616 6.715 31.235 1.00 57.56 92 GLY A O 1
ATOM 695 N N . GLN A 1 93 ? -2.604 5.869 30.842 1.00 62.50 93 GLN A N 1
ATOM 696 C CA . GLN A 1 93 ? -2.765 4.776 31.799 1.00 62.50 93 GLN A CA 1
ATOM 697 C C . GLN A 1 93 ? -2.625 5.349 33.216 1.00 62.50 93 GLN A C 1
ATOM 699 O O . GLN A 1 93 ? -1.598 5.183 33.871 1.00 62.50 93 GLN A O 1
ATOM 704 N N . SER A 1 94 ? -3.646 6.049 33.704 1.00 54.88 94 SER A N 1
ATOM 705 C CA . SER A 1 94 ? -3.804 6.311 35.126 1.00 54.88 94 SER A CA 1
ATOM 706 C C . SER A 1 94 ? -4.089 4.968 35.776 1.00 54.88 94 SER A C 1
ATOM 708 O O . SER A 1 94 ? -5.228 4.513 35.829 1.00 54.88 94 SER A O 1
ATOM 710 N N . SER A 1 95 ? -3.004 4.319 36.201 1.00 52.97 95 SER A N 1
ATOM 711 C CA . SER A 1 95 ? -2.959 3.021 36.867 1.00 52.97 95 SER A CA 1
ATOM 712 C C . SER A 1 95 ? -3.652 1.907 36.082 1.00 52.97 95 SER A C 1
ATOM 714 O O . SER A 1 95 ? -4.864 1.723 36.156 1.00 52.97 95 SER A O 1
ATOM 716 N N . VAL A 1 96 ? -2.853 1.071 35.414 1.00 50.62 96 VAL A N 1
ATOM 717 C CA . VAL A 1 96 ? -3.232 -0.336 35.243 1.00 50.62 96 VAL A CA 1
ATOM 718 C C . VAL A 1 96 ? -3.346 -0.910 36.657 1.00 50.62 96 VAL A C 1
ATOM 720 O O . VAL A 1 96 ? -2.395 -1.450 37.213 1.00 50.62 96 VAL A O 1
ATOM 723 N N . LEU A 1 97 ? -4.516 -0.732 37.274 1.00 57.41 97 LEU A N 1
ATOM 724 C CA . LEU A 1 97 ? -5.010 -1.681 38.253 1.00 57.41 97 LEU A CA 1
ATOM 725 C C . LEU A 1 97 ? -4.938 -3.053 37.571 1.00 57.41 97 LEU A C 1
ATOM 727 O O . LEU A 1 97 ? -5.162 -3.108 36.354 1.00 57.41 97 LEU A O 1
ATOM 731 N N . PRO A 1 98 ? -4.586 -4.128 38.300 1.00 52.00 98 PRO A N 1
ATOM 732 C CA . PRO A 1 98 ? -4.521 -5.471 37.740 1.00 52.00 98 PRO A CA 1
ATOM 733 C C . PRO A 1 98 ? -5.743 -5.669 36.858 1.00 52.00 98 PRO A C 1
ATOM 735 O O . PRO A 1 98 ? -6.861 -5.526 37.352 1.00 52.00 98 PRO A O 1
ATOM 738 N N . ILE A 1 99 ? -5.528 -5.879 35.552 1.00 52.88 99 ILE A N 1
ATOM 739 C CA . ILE A 1 99 ? -6.624 -6.172 34.634 1.00 52.88 99 ILE A CA 1
ATOM 740 C C . ILE A 1 99 ? -7.336 -7.346 35.290 1.00 52.88 99 ILE A C 1
ATOM 742 O O . ILE A 1 99 ? -6.693 -8.384 35.482 1.00 52.88 99 ILE A O 1
ATOM 746 N N . PRO A 1 100 ? -8.595 -7.190 35.718 1.00 51.69 100 PRO A N 1
ATOM 747 C CA . PRO A 1 100 ? -9.291 -8.294 36.320 1.00 51.69 100 PRO A CA 1
ATOM 748 C C . PRO A 1 100 ? -9.388 -9.378 35.257 1.00 51.69 100 PRO A C 1
ATOM 750 O O . PRO A 1 100 ? -10.109 -9.250 34.267 1.00 51.69 100 PRO A O 1
ATOM 753 N N . HIS A 1 101 ? -8.592 -10.435 35.429 1.00 55.38 101 HIS A N 1
ATOM 754 C CA . HIS A 1 101 ? -8.759 -11.667 34.681 1.00 55.38 101 HIS A CA 1
ATOM 755 C C . HIS A 1 101 ? -10.242 -12.020 34.764 1.00 55.38 101 HIS A C 1
ATOM 757 O O . HIS A 1 101 ? -10.810 -11.955 35.855 1.00 55.38 101 HIS A O 1
ATOM 763 N N . LYS A 1 102 ? -10.860 -12.311 33.611 1.00 53.56 102 LYS A N 1
ATOM 764 C CA . LYS A 1 102 ? -12.262 -12.726 33.446 1.00 53.56 102 LYS A CA 1
ATOM 765 C C . LYS A 1 102 ? -12.776 -13.429 34.716 1.00 53.56 102 LYS A C 1
ATOM 767 O O . LYS A 1 102 ? -12.477 -14.600 34.922 1.00 53.56 102 LYS A O 1
ATOM 772 N N . GLY A 1 103 ? -13.480 -12.686 35.581 1.00 60.38 103 GLY A N 1
ATOM 773 C CA . GLY A 1 103 ? -13.972 -13.172 36.879 1.00 60.38 103 GLY A CA 1
ATOM 774 C C . GLY A 1 103 ? -13.608 -12.350 38.129 1.00 60.38 103 GLY A C 1
ATOM 775 O O . GLY A 1 103 ? -14.289 -12.506 39.139 1.00 60.38 103 GLY A O 1
ATOM 776 N N . MET A 1 104 ? -12.610 -11.457 38.109 1.00 61.25 104 MET A N 1
ATOM 777 C CA . MET A 1 104 ? -12.261 -10.639 39.291 1.00 61.25 104 MET A CA 1
ATOM 778 C C . MET A 1 104 ? -12.887 -9.241 39.263 1.00 61.25 104 MET A C 1
ATOM 780 O O . MET A 1 104 ? -12.209 -8.256 39.032 1.00 61.25 104 MET A O 1
ATOM 784 N N . ILE A 1 105 ? -14.181 -9.119 39.545 1.00 72.44 105 ILE A N 1
ATOM 785 C CA . ILE A 1 105 ? -14.833 -7.800 39.635 1.00 72.44 105 ILE A CA 1
ATOM 786 C C . ILE A 1 105 ? -14.135 -6.951 40.715 1.00 72.44 105 ILE A C 1
ATOM 788 O O . ILE A 1 105 ? -14.064 -7.350 41.885 1.00 72.44 105 ILE A O 1
ATOM 792 N N . THR A 1 106 ? -13.605 -5.785 40.335 1.00 83.94 106 THR A N 1
ATOM 793 C CA . THR A 1 106 ? -12.877 -4.911 41.274 1.00 83.94 106 THR A CA 1
ATOM 794 C C . THR A 1 106 ? -13.821 -4.326 42.334 1.00 83.94 106 THR A C 1
ATOM 796 O O . THR A 1 106 ? -15.039 -4.286 42.160 1.00 83.94 106 THR A O 1
ATOM 799 N N . ALA A 1 107 ? -13.288 -3.849 43.466 1.00 85.00 107 ALA A N 1
ATOM 800 C CA . ALA A 1 107 ? -14.120 -3.248 44.516 1.00 85.00 107 ALA A CA 1
ATOM 801 C C . ALA A 1 107 ? -14.955 -2.058 44.003 1.00 85.00 107 ALA A C 1
ATOM 803 O O . ALA A 1 107 ? -16.140 -1.968 44.321 1.00 85.00 107 ALA A O 1
ATOM 804 N N . GLY A 1 108 ? -14.359 -1.201 43.166 1.00 85.25 108 GLY A N 1
ATOM 805 C CA . GLY A 1 108 ? -15.064 -0.082 42.536 1.00 85.25 108 GLY A CA 1
ATOM 806 C C . GLY A 1 108 ? -16.127 -0.538 41.535 1.00 85.25 108 GLY A C 1
ATOM 807 O O . GLY A 1 108 ? -17.231 -0.005 41.523 1.00 85.25 108 GLY A O 1
ATOM 808 N N . GLU A 1 109 ? -15.835 -1.573 40.750 1.00 84.12 109 GLU A N 1
ATOM 809 C CA . GLU A 1 109 ? -16.773 -2.123 39.768 1.00 84.12 109 GLU A CA 1
ATOM 810 C C . GLU A 1 109 ? -17.995 -2.774 40.434 1.00 84.12 109 GLU A C 1
ATOM 812 O O . GLU A 1 109 ? -19.120 -2.560 39.989 1.00 84.12 109 GLU A O 1
ATOM 817 N N . ARG A 1 110 ? -17.819 -3.462 41.571 1.00 85.06 110 ARG A N 1
ATOM 818 C CA . ARG A 1 110 ? -18.949 -3.976 42.369 1.00 85.06 110 ARG A CA 1
ATOM 819 C C . ARG A 1 110 ? -19.840 -2.855 42.901 1.00 85.06 110 ARG A C 1
ATOM 821 O O . ARG A 1 110 ? -21.059 -2.961 42.805 1.00 85.06 110 ARG A O 1
ATOM 828 N N . ALA A 1 111 ? -19.244 -1.786 43.431 1.00 87.38 111 ALA A N 1
ATOM 829 C CA . ALA A 1 111 ? -20.000 -0.637 43.932 1.00 87.38 111 ALA A CA 1
ATOM 830 C C . ALA A 1 111 ? -20.778 0.061 42.806 1.00 87.38 111 ALA A C 1
ATOM 832 O O . ALA A 1 111 ? -21.917 0.489 42.991 1.00 87.38 111 ALA A 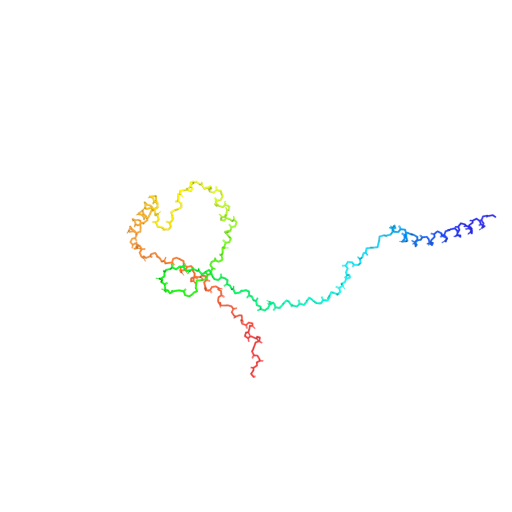O 1
ATOM 833 N N . PHE A 1 112 ? -20.181 0.139 41.618 1.00 86.38 112 PHE A N 1
ATOM 834 C CA . PHE A 1 112 ? -20.832 0.698 40.443 1.00 86.38 112 PHE A CA 1
ATOM 835 C C . PHE A 1 112 ? -22.009 -0.162 39.962 1.00 86.38 112 PHE A C 1
ATOM 837 O O . PHE A 1 112 ? -23.089 0.380 39.738 1.00 86.38 112 PHE A O 1
ATOM 844 N N . ILE A 1 113 ? -21.842 -1.489 39.884 1.00 85.56 113 ILE A N 1
ATOM 845 C CA . ILE A 1 113 ? -22.926 -2.422 39.530 1.00 85.56 113 ILE A CA 1
ATOM 846 C C . ILE A 1 113 ? -24.082 -2.304 40.528 1.00 85.56 113 ILE A C 1
ATOM 848 O O . ILE A 1 113 ? -25.221 -2.130 40.112 1.00 85.56 113 ILE A O 1
ATOM 852 N N . GLN A 1 114 ? -23.796 -2.296 41.834 1.00 87.31 114 GLN A N 1
ATOM 853 C CA . GLN A 1 114 ? -24.826 -2.123 42.866 1.00 87.31 114 GLN A CA 1
ATOM 854 C C . GLN A 1 114 ? -25.588 -0.804 42.717 1.00 87.31 114 GLN A C 1
ATOM 856 O O . GLN A 1 114 ? -26.803 -0.764 42.898 1.00 87.31 114 GLN A O 1
ATOM 861 N N . ARG A 1 115 ? -24.892 0.280 42.361 1.00 88.06 115 ARG A N 1
ATOM 862 C CA . ARG A 1 115 ? -25.532 1.576 42.120 1.00 88.06 115 ARG A CA 1
ATOM 863 C C . ARG A 1 115 ? -26.423 1.553 40.879 1.00 88.06 115 ARG A C 1
ATOM 865 O O . ARG A 1 115 ? -27.506 2.133 40.907 1.00 88.06 115 ARG A O 1
ATOM 872 N N . ILE A 1 116 ? -25.974 0.896 39.809 1.00 86.19 116 ILE A N 1
ATOM 873 C CA . ILE A 1 116 ? -26.788 0.692 38.608 1.00 86.19 116 ILE A CA 1
ATOM 874 C C . ILE A 1 116 ? -28.039 -0.106 38.965 1.00 86.19 116 ILE A C 1
ATOM 876 O O . ILE A 1 116 ? -29.133 0.331 38.625 1.00 86.19 116 ILE A O 1
ATOM 880 N N . ASP A 1 117 ? -27.902 -1.200 39.709 1.00 82.25 117 ASP A N 1
ATOM 881 C CA . ASP A 1 117 ? -29.033 -2.042 40.104 1.00 82.25 117 ASP A CA 1
ATOM 882 C C . ASP A 1 117 ? -30.076 -1.262 40.900 1.00 82.25 117 ASP A C 1
ATOM 884 O O . ASP A 1 117 ? -31.257 -1.314 40.576 1.00 82.25 117 ASP A O 1
ATOM 888 N N . GLN A 1 118 ? -29.631 -0.464 41.875 1.00 84.69 118 GLN A N 1
ATOM 889 C CA . GLN A 1 118 ? -30.511 0.423 42.637 1.00 84.69 118 GLN A CA 1
ATOM 890 C C . GLN A 1 118 ? -31.228 1.437 41.736 1.00 84.69 118 GLN A C 1
ATOM 892 O O . GLN A 1 1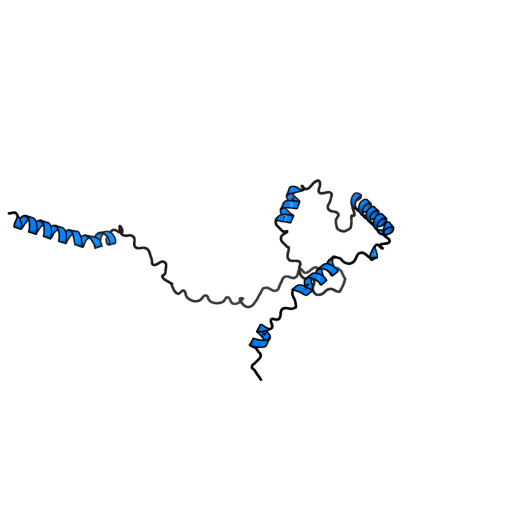18 ? -32.404 1.731 41.940 1.00 84.69 118 GLN A O 1
ATOM 897 N N . SER A 1 119 ? -30.533 1.985 40.733 1.00 85.06 119 SER A N 1
ATOM 898 C CA . SER A 1 119 ? -31.134 2.945 39.800 1.00 85.06 119 SER A CA 1
ATOM 899 C C . SER A 1 119 ? -32.120 2.300 38.822 1.00 85.06 119 SER A C 1
ATOM 901 O O . SER A 1 119 ? -33.127 2.919 38.489 1.00 85.06 119 SER A O 1
ATOM 903 N N . LEU A 1 120 ? -31.863 1.059 38.400 1.00 81.62 120 LEU A N 1
ATOM 904 C CA . LEU A 1 120 ? -32.750 0.292 37.528 1.00 81.62 120 LEU A CA 1
ATOM 905 C C . LEU A 1 120 ? -34.002 -0.159 38.286 1.00 81.62 120 LEU A C 1
ATOM 907 O O . LEU A 1 120 ? -35.108 -0.015 37.769 1.00 81.62 120 LEU A O 1
ATOM 911 N N . GLU A 1 121 ? -33.849 -0.600 39.538 1.00 78.19 121 GLU A N 1
ATOM 912 C CA . GLU A 1 121 ? -34.966 -0.940 40.425 1.00 78.19 121 GLU A CA 1
ATOM 913 C C . GLU A 1 121 ? -35.871 0.275 40.675 1.00 78.19 121 GLU A C 1
ATOM 915 O O . GLU A 1 121 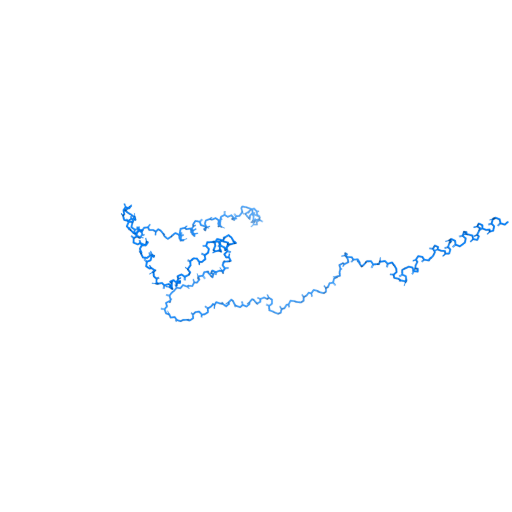? -37.092 0.168 40.562 1.00 78.19 121 GLU A O 1
ATOM 920 N N . ALA A 1 122 ? -35.289 1.460 40.894 1.00 80.38 122 ALA A N 1
ATOM 921 C CA . ALA A 1 122 ? -36.049 2.706 41.016 1.00 80.38 122 ALA A CA 1
ATOM 922 C C . ALA A 1 122 ? -36.824 3.078 39.735 1.00 80.38 122 ALA A C 1
ATOM 924 O O . ALA A 1 122 ? -37.836 3.773 39.806 1.00 80.38 122 ALA A O 1
ATOM 925 N N . GLN A 1 123 ? -36.363 2.620 38.570 1.00 79.19 123 GLN A N 1
ATOM 926 C CA . GLN A 1 123 ? -37.035 2.804 37.281 1.00 79.19 123 GLN A CA 1
ATOM 927 C C . GLN A 1 123 ? -37.991 1.649 36.933 1.00 79.19 123 GLN A C 1
ATOM 929 O O . GLN A 1 123 ? -38.640 1.696 35.890 1.00 79.19 123 GLN A O 1
ATOM 934 N N . GLY A 1 124 ? -38.097 0.620 37.785 1.00 75.75 124 GLY A N 1
ATOM 935 C CA . GLY A 1 124 ? -38.898 -0.579 37.524 1.00 75.75 124 GLY A CA 1
ATOM 936 C C . GLY A 1 124 ? -38.345 -1.462 36.398 1.00 75.75 124 GLY A C 1
ATOM 937 O O . GLY A 1 124 ? -39.079 -2.277 35.841 1.00 75.75 124 GLY A O 1
ATOM 938 N N . ILE A 1 125 ? -37.069 -1.294 36.041 1.00 70.56 125 ILE A N 1
ATOM 939 C CA . ILE A 1 125 ? -36.390 -2.028 34.970 1.00 70.56 125 ILE A CA 1
ATOM 940 C C . ILE A 1 125 ? -35.690 -3.236 35.601 1.00 70.56 125 ILE A C 1
ATOM 942 O O . ILE A 1 125 ? -34.776 -3.090 36.413 1.00 70.56 125 ILE A O 1
ATOM 946 N N . ALA A 1 126 ? -36.125 -4.446 35.248 1.00 67.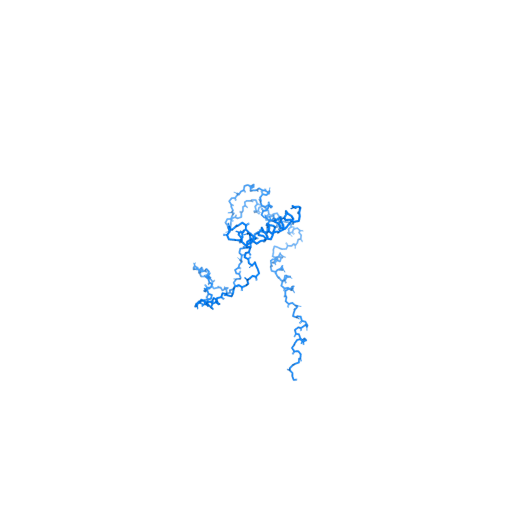38 126 ALA A N 1
ATOM 947 C CA . ALA A 1 126 ? -35.514 -5.676 35.743 1.00 67.38 126 ALA A CA 1
ATOM 948 C C . ALA A 1 126 ? -34.106 -5.866 35.151 1.00 67.38 126 ALA A C 1
ATOM 950 O O . ALA A 1 126 ? -33.840 -5.512 34.007 1.00 67.38 126 ALA A O 1
ATOM 951 N N . ARG A 1 127 ? -33.188 -6.488 35.899 1.00 60.12 127 ARG A N 1
ATOM 952 C CA . ARG A 1 127 ? -31.816 -6.761 35.415 1.00 60.12 127 ARG A CA 1
ATOM 953 C C . ARG A 1 127 ? -31.796 -7.587 34.125 1.00 60.12 127 ARG A C 1
ATOM 955 O O . ARG A 1 127 ? -30.924 -7.392 33.286 1.00 60.12 127 ARG A O 1
ATOM 962 N N . ASP A 1 128 ? -32.799 -8.442 33.953 1.00 61.66 128 ASP A N 1
ATOM 963 C CA . ASP A 1 128 ? -32.969 -9.303 32.782 1.00 61.66 128 ASP A CA 1
ATOM 964 C C . ASP A 1 128 ? -33.606 -8.579 31.583 1.00 61.66 128 ASP A C 1
ATOM 966 O O . ASP A 1 128 ? -33.674 -9.143 30.494 1.00 61.66 128 ASP A O 1
ATOM 970 N N . SER A 1 129 ? -34.077 -7.335 31.749 1.00 58.94 129 SER A N 1
ATOM 971 C CA . SER A 1 129 ? -34.683 -6.561 30.659 1.00 58.94 129 SER A CA 1
ATOM 972 C C . SER A 1 129 ? -33.679 -5.722 29.873 1.00 58.94 129 SER A C 1
ATOM 974 O O . SER A 1 129 ? -34.094 -4.979 28.987 1.00 58.94 129 SER A O 1
ATOM 976 N N . VAL A 1 130 ? -32.379 -5.800 30.183 1.00 61.50 130 VAL A N 1
ATOM 977 C CA . VAL A 1 130 ? -31.336 -5.193 29.348 1.00 61.50 130 VAL A CA 1
ATOM 978 C C . VAL A 1 130 ? -31.168 -6.087 28.114 1.00 61.50 130 VAL A C 1
ATOM 980 O O . VAL A 1 130 ? -30.681 -7.210 28.256 1.00 61.50 130 VAL A O 1
ATOM 983 N N . PRO A 1 131 ? -31.587 -5.642 26.914 1.00 68.38 131 PRO A N 1
ATOM 984 C CA . PRO A 1 131 ? -31.489 -6.458 25.711 1.00 68.38 131 PRO A CA 1
ATOM 985 C C . PRO A 1 131 ? -30.028 -6.804 25.432 1.00 68.38 131 PRO A C 1
ATOM 987 O O . PRO A 1 131 ? -29.130 -6.036 25.788 1.00 68.38 131 PRO A O 1
ATOM 990 N N . ASP A 1 132 ? -29.778 -7.920 24.746 1.00 75.25 132 ASP A N 1
ATOM 991 C CA . ASP A 1 132 ? -28.468 -8.180 24.152 1.00 75.25 132 ASP A CA 1
ATOM 992 C C . ASP A 1 132 ? -28.165 -7.081 23.123 1.00 75.25 132 ASP A C 1
ATOM 994 O O . ASP A 1 132 ? -28.540 -7.162 21.954 1.00 75.25 132 ASP A O 1
ATOM 998 N N . VAL A 1 133 ? -27.513 -6.012 23.589 1.00 73.38 133 VAL A N 1
ATOM 999 C CA . VAL A 1 133 ? -27.191 -4.825 22.789 1.00 73.38 133 VAL A CA 1
ATOM 1000 C C . VAL A 1 133 ? -26.351 -5.220 21.580 1.00 73.38 133 VAL A C 1
ATOM 1002 O O . VAL A 1 133 ? -26.489 -4.624 20.517 1.00 73.38 133 VAL A O 1
ATOM 1005 N N . ARG A 1 134 ? -25.497 -6.242 21.714 1.00 72.69 134 ARG A N 1
ATOM 1006 C CA . ARG A 1 134 ? -24.664 -6.710 20.604 1.00 72.69 134 ARG A CA 1
ATOM 1007 C C . ARG A 1 134 ? -25.518 -7.429 19.568 1.00 72.69 134 ARG A C 1
ATOM 1009 O O . ARG A 1 134 ? -25.429 -7.077 18.400 1.00 72.69 134 ARG A O 1
ATOM 1016 N N . GLY A 1 135 ? -26.403 -8.329 19.995 1.00 76.75 135 GLY A N 1
ATOM 1017 C CA . GLY A 1 135 ? -27.372 -8.974 19.108 1.00 76.75 135 GLY A CA 1
ATOM 1018 C C . GLY A 1 135 ? -28.293 -7.981 18.390 1.00 76.75 135 GLY A C 1
ATOM 1019 O O . GLY A 1 135 ? -28.521 -8.122 17.190 1.00 76.75 135 GLY A O 1
ATOM 1020 N N . ALA A 1 136 ? -28.770 -6.944 19.085 1.00 79.25 136 ALA A N 1
ATOM 1021 C CA . ALA A 1 136 ? -29.598 -5.893 18.491 1.00 79.25 136 ALA A CA 1
ATOM 1022 C C . ALA A 1 136 ? -28.837 -5.087 17.422 1.00 79.25 136 ALA A C 1
ATOM 1024 O O . ALA A 1 136 ? -29.322 -4.932 16.303 1.00 79.25 136 ALA A O 1
ATOM 1025 N N . VAL A 1 137 ? -27.613 -4.645 17.725 1.00 78.44 137 VAL A N 1
ATOM 1026 C CA . VAL A 1 137 ? -26.765 -3.901 16.776 1.00 78.44 137 VAL A CA 1
ATOM 1027 C C . VAL A 1 137 ? -26.359 -4.769 15.580 1.00 78.44 137 VAL A C 1
ATOM 1029 O O . VAL A 1 137 ? -26.358 -4.295 14.441 1.00 78.44 137 VAL A O 1
ATOM 1032 N N . ASP A 1 138 ? -26.046 -6.045 15.807 1.00 75.25 138 ASP A N 1
ATOM 1033 C CA . ASP A 1 138 ? -25.703 -6.979 14.734 1.00 75.25 138 ASP A CA 1
ATOM 1034 C C . ASP A 1 138 ? -26.912 -7.194 13.805 1.00 75.25 138 ASP A C 1
ATOM 1036 O O . ASP A 1 138 ? -26.767 -7.130 12.580 1.00 75.25 138 ASP A O 1
ATOM 1040 N N . GLN A 1 139 ? -28.122 -7.348 14.360 1.00 74.94 139 GLN A N 1
ATOM 1041 C CA . GLN A 1 139 ? -29.358 -7.412 13.572 1.00 74.94 139 GLN A CA 1
ATOM 1042 C C . GLN A 1 139 ? -29.590 -6.139 12.752 1.00 74.94 139 GLN A C 1
ATOM 1044 O O . GLN A 1 139 ? -29.859 -6.237 11.554 1.00 74.94 139 GLN A O 1
ATOM 1049 N N . GLU A 1 140 ? -29.438 -4.956 13.350 1.00 74.50 140 GLU A N 1
ATOM 1050 C CA . GLU A 1 140 ? -29.572 -3.670 12.648 1.00 74.50 140 GLU A CA 1
ATOM 1051 C C . GLU A 1 140 ? -28.556 -3.520 11.504 1.00 74.50 140 GLU A C 1
ATOM 1053 O O . GLU A 1 140 ? -28.883 -3.009 10.428 1.00 74.50 140 GLU A O 1
ATOM 1058 N N . THR A 1 141 ? -27.335 -4.019 11.698 1.00 73.31 141 THR A N 1
ATOM 1059 C CA . THR A 1 141 ? -26.258 -3.931 10.702 1.00 73.31 141 THR A CA 1
ATOM 1060 C C . THR A 1 141 ? -26.492 -4.887 9.526 1.00 73.31 141 THR A C 1
ATOM 1062 O O . THR A 1 141 ? -26.235 -4.535 8.370 1.00 73.31 141 THR A O 1
ATOM 1065 N N . HIS A 1 142 ? -27.046 -6.077 9.783 1.00 59.50 142 HIS A N 1
ATOM 1066 C CA . HIS A 1 142 ? -27.277 -7.099 8.757 1.00 59.50 142 HIS A CA 1
ATOM 1067 C C . HIS A 1 142 ? -28.293 -6.690 7.672 1.00 59.50 142 HIS A C 1
ATOM 1069 O O . HIS A 1 142 ? -28.182 -7.154 6.532 1.00 59.50 142 HIS A O 1
ATOM 1075 N N . PHE A 1 143 ? -29.235 -5.782 7.956 1.00 58.38 143 PHE A N 1
ATOM 1076 C CA . PHE A 1 143 ? -30.221 -5.332 6.961 1.00 58.38 143 PHE A CA 1
ATOM 1077 C C . PHE A 1 143 ? -29.628 -4.472 5.832 1.00 58.38 143 PHE A C 1
ATOM 1079 O O . PHE A 1 143 ? -30.197 -4.426 4.739 1.00 58.38 143 PHE A O 1
ATOM 1086 N N . GLN A 1 144 ? -28.476 -3.821 6.031 1.00 56.19 144 GLN A N 1
ATOM 1087 C CA . GLN A 1 144 ? -27.928 -2.896 5.026 1.00 56.19 144 GLN A CA 1
ATOM 1088 C C . GLN A 1 144 ? -27.110 -3.583 3.920 1.00 56.19 144 GLN A C 1
ATOM 1090 O O . GLN A 1 144 ? -26.911 -3.000 2.854 1.00 56.19 144 GLN A O 1
ATOM 1095 N N . THR A 1 145 ? -26.666 -4.826 4.120 1.00 53.97 145 THR A N 1
ATOM 1096 C CA . THR A 1 145 ? -25.746 -5.503 3.183 1.00 53.97 145 THR A CA 1
ATOM 1097 C C . THR A 1 145 ? -26.454 -6.432 2.182 1.00 53.97 145 THR A C 1
ATOM 1099 O O . THR A 1 145 ? -25.876 -6.781 1.156 1.00 53.97 145 THR A O 1
ATOM 1102 N N . GLY A 1 146 ? -27.712 -6.822 2.428 1.00 51.56 146 GLY A N 1
ATOM 1103 C CA . GLY A 1 146 ? -28.368 -7.911 1.686 1.00 51.56 146 GLY A CA 1
ATOM 1104 C C . GLY A 1 146 ? -29.230 -7.539 0.471 1.00 51.56 146 GLY A C 1
ATOM 1105 O O . GLY A 1 146 ? -29.468 -8.406 -0.367 1.00 51.56 146 GLY A O 1
ATOM 1106 N N . ASN A 1 147 ? -29.713 -6.296 0.335 1.00 54.72 147 ASN A N 1
ATOM 1107 C CA . ASN A 1 147 ? -30.850 -6.015 -0.562 1.00 54.72 147 ASN A CA 1
ATOM 1108 C C . ASN A 1 147 ? -30.564 -5.107 -1.770 1.00 54.72 147 ASN A C 1
ATOM 1110 O O . ASN A 1 147 ? -31.390 -4.280 -2.150 1.00 54.72 147 ASN A O 1
ATOM 1114 N N . LYS A 1 148 ? -29.401 -5.252 -2.412 1.00 56.19 148 LYS A N 1
ATOM 1115 C CA . LYS A 1 148 ? -29.165 -4.648 -3.737 1.00 56.19 148 LYS A CA 1
ATOM 1116 C C . LYS A 1 148 ? -28.629 -5.672 -4.731 1.00 56.19 148 LYS A C 1
ATOM 1118 O O . LYS A 1 148 ? -27.607 -5.446 -5.374 1.00 56.19 148 LYS A O 1
ATOM 1123 N N . LYS A 1 149 ? -29.333 -6.798 -4.899 1.00 61.59 149 LYS A N 1
ATOM 1124 C CA . LYS A 1 149 ? -29.272 -7.502 -6.187 1.00 61.59 149 LYS A CA 1
ATOM 1125 C C . LYS A 1 149 ? -29.957 -6.596 -7.198 1.00 61.59 149 LYS A C 1
ATOM 1127 O O . LYS A 1 149 ? -31.170 -6.446 -7.230 1.00 61.59 149 LYS A O 1
ATOM 1132 N N . SER A 1 150 ? -29.094 -5.854 -7.871 1.00 64.94 150 SER A N 1
ATOM 1133 C CA . SER A 1 150 ? -29.398 -4.795 -8.806 1.00 64.94 150 SER A CA 1
ATOM 1134 C C . SER A 1 150 ? -30.329 -5.324 -9.889 1.00 64.94 150 SER A C 1
ATOM 1136 O O . SER A 1 150 ? -29.975 -6.282 -10.564 1.00 64.94 150 SER A O 1
ATOM 1138 N N . TRP A 1 151 ? -31.476 -4.677 -10.086 1.00 75.38 151 TRP A N 1
ATOM 1139 C CA . TRP A 1 151 ? -32.367 -4.829 -11.246 1.00 75.38 151 TRP A CA 1
ATOM 1140 C C . TRP A 1 151 ? -31.616 -4.897 -12.598 1.00 75.38 151 TRP A C 1
ATOM 1142 O O . TRP A 1 151 ? -32.087 -5.492 -13.561 1.00 75.38 151 TRP A O 1
ATOM 1152 N N . VAL A 1 152 ? -30.394 -4.353 -12.653 1.00 73.19 152 VAL A N 1
ATOM 1153 C CA . VAL A 1 152 ? -29.454 -4.487 -13.773 1.00 73.19 152 VAL A CA 1
ATOM 1154 C C . VAL A 1 152 ? -29.108 -5.950 -14.079 1.00 73.19 152 VAL A C 1
ATOM 1156 O O . VAL A 1 152 ? -28.994 -6.296 -15.248 1.00 73.19 152 VAL A O 1
ATOM 1159 N N . GLN A 1 153 ? -28.962 -6.820 -13.072 1.00 64.94 153 GLN A N 1
ATOM 1160 C CA . GLN A 1 153 ? -28.754 -8.259 -13.282 1.00 64.94 153 GLN A CA 1
ATOM 1161 C C . GLN A 1 153 ? -29.980 -8.917 -13.920 1.00 64.94 153 GLN A C 1
ATOM 1163 O O . GLN A 1 153 ? -29.814 -9.795 -14.757 1.00 64.94 153 GLN A O 1
ATOM 1168 N N . GLU A 1 154 ? -31.191 -8.477 -13.582 1.00 73.06 154 GLU A N 1
ATOM 1169 C CA . GLU A 1 154 ? -32.421 -9.015 -14.172 1.00 73.06 154 GLU A CA 1
ATOM 1170 C C . GLU A 1 154 ? -32.543 -8.635 -15.653 1.00 73.06 154 GLU A C 1
ATOM 1172 O O . GLU A 1 154 ? -32.830 -9.494 -16.482 1.00 73.06 154 GLU A O 1
ATOM 1177 N N . LEU A 1 155 ? -32.181 -7.399 -16.016 1.00 76.62 155 LEU A N 1
ATOM 1178 C CA . LEU A 1 155 ? -32.093 -6.983 -17.421 1.00 76.62 155 LEU A CA 1
ATOM 1179 C C . LEU A 1 155 ? -31.004 -7.726 -18.207 1.00 76.62 155 LEU A C 1
ATOM 1181 O O . LEU A 1 155 ? -31.199 -8.028 -19.383 1.00 76.62 155 LEU A O 1
ATOM 1185 N N . LEU A 1 156 ? -29.866 -8.034 -17.578 1.00 73.81 156 LEU A N 1
ATOM 1186 C CA . LEU A 1 156 ? -28.728 -8.677 -18.248 1.00 73.81 156 LEU A CA 1
ATOM 1187 C C . LEU A 1 156 ? -29.013 -10.129 -18.660 1.00 73.81 156 LEU A C 1
ATOM 1189 O O . LEU A 1 156 ? -28.420 -10.616 -19.621 1.00 73.81 156 LEU A O 1
ATOM 1193 N N . PHE A 1 157 ? -29.920 -10.812 -17.955 1.00 74.81 157 PHE A N 1
ATOM 1194 C CA . PHE A 1 157 ? -30.258 -12.220 -18.196 1.00 74.81 157 PHE A CA 1
ATOM 1195 C C . PHE A 1 157 ? -31.675 -12.434 -18.752 1.00 74.81 157 PHE A C 1
ATOM 1197 O O . PHE A 1 157 ? -32.100 -13.579 -18.893 1.00 74.81 157 PHE A O 1
ATOM 1204 N N . TRP A 1 158 ? -32.405 -11.367 -19.100 1.00 77.62 158 TRP A N 1
ATOM 1205 C CA . TRP A 1 158 ? -33.815 -11.463 -19.498 1.00 77.62 158 TRP A CA 1
ATOM 1206 C C . TRP A 1 158 ? -34.047 -12.180 -20.842 1.00 77.62 158 TRP A C 1
ATOM 1208 O O . TRP A 1 158 ? -35.117 -12.740 -21.064 1.00 77.62 158 TRP A O 1
ATOM 1218 N N . GLN A 1 159 ? -33.054 -12.248 -21.731 1.00 61.28 159 GLN A N 1
ATOM 1219 C CA . GLN A 1 159 ? -33.223 -12.865 -23.050 1.00 61.28 159 GLN A CA 1
ATOM 122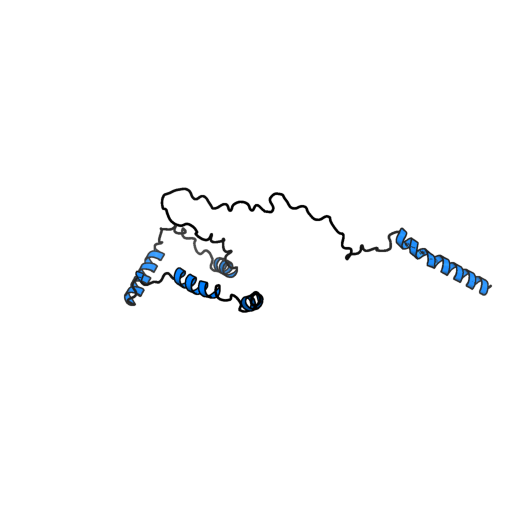0 C C . GLN A 1 159 ? -32.482 -14.202 -23.181 1.00 61.28 159 GLN A C 1
ATOM 1222 O O . GLN A 1 159 ? -31.474 -14.324 -23.880 1.00 61.28 159 GLN A O 1
ATOM 1227 N N . LYS A 1 160 ? -33.009 -15.240 -22.524 1.00 52.69 160 LYS A N 1
ATOM 1228 C CA . LYS A 1 160 ? -32.833 -16.623 -22.989 1.00 52.69 160 LYS A CA 1
ATOM 1229 C C .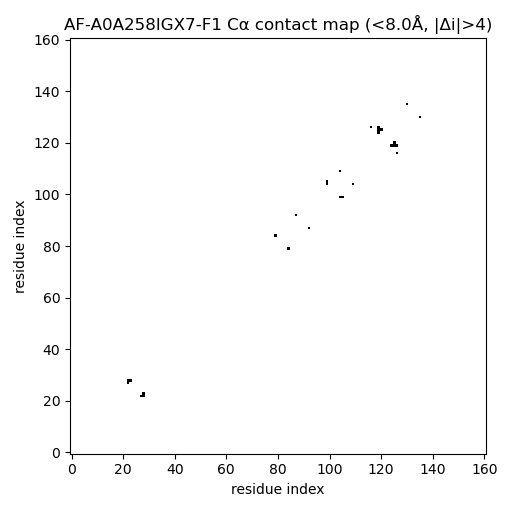 LYS A 1 160 ? -34.013 -17.497 -22.561 1.00 52.69 160 LYS A C 1
ATOM 1231 O O . LYS A 1 160 ? -33.943 -18.230 -21.578 1.00 52.69 160 LYS A O 1
ATOM 1236 N N . GLY A 1 161 ? -35.092 -17.373 -23.324 1.00 47.12 161 GLY A N 1
ATOM 1237 C CA . GLY A 1 161 ? -36.199 -18.318 -23.433 1.00 47.12 161 GLY A CA 1
ATOM 1238 C C . GLY A 1 161 ? -36.536 -18.442 -24.904 1.00 47.12 161 GLY A C 1
ATOM 1239 O O . GLY A 1 161 ? -36.779 -17.373 -25.506 1.00 47.12 161 GLY A O 1
#

Foldseek 3Di:
DVVVVVVVVVVVVVVVVVCPVVCVVVVVDDDDPPPPDDDDDDDDDDDPCNVPDDDPPDPPDDDDDDDDDDDDPPPDPPPPPPVRVVCDVVVDCPDPPPPPDVPDQDPVNVVVVVVVCVVCVVVVHDPVNPPPVVVVVVVVVVVVPPPCPDCVVVVVPVPDD

Mean predicted aligned error: 22.93 Å